Protein AF-A0A090AGV2-F1 (afdb_monomer_lite)

Radius of gyration: 15.01 Å; chains: 1; bounding box: 50×28×32 Å

Structure (mmCIF, N/CA/C/O backbone):
data_AF-A0A090AGV2-F1
#
_entry.id   AF-A0A090AGV2-F1
#
loop_
_atom_site.group_PDB
_atom_site.id
_atom_site.type_symbol
_atom_site.label_atom_id
_atom_site.label_alt_id
_atom_site.label_comp_id
_atom_site.label_asym_id
_atom_site.label_entity_id
_atom_site.label_seq_id
_atom_site.pdbx_PDB_ins_code
_atom_site.Cartn_x
_atom_site.Cartn_y
_atom_site.Cartn_z
_atom_site.occupancy
_atom_site.B_iso_or_equiv
_atom_site.auth_seq_id
_atom_site.auth_comp_id
_atom_site.auth_asym_id
_atom_site.auth_atom_id
_atom_site.pdbx_PDB_model_num
ATOM 1 N N . MET A 1 1 ? -36.507 12.318 4.214 1.00 36.41 1 MET A N 1
ATOM 2 C CA . MET A 1 1 ? -35.142 12.657 4.681 1.00 36.41 1 MET A CA 1
ATOM 3 C C . MET A 1 1 ? -34.190 12.614 3.493 1.00 36.41 1 MET A C 1
ATOM 5 O O . MET A 1 1 ? -34.141 11.592 2.824 1.00 36.41 1 MET A O 1
ATOM 9 N N . ARG A 1 2 ? -33.492 13.716 3.184 1.00 52.47 2 ARG A N 1
ATOM 10 C CA . ARG A 1 2 ? -32.467 13.781 2.126 1.00 52.47 2 ARG A CA 1
ATOM 11 C C . ARG A 1 2 ? -31.104 13.836 2.813 1.00 52.47 2 ARG A C 1
ATOM 13 O O . ARG A 1 2 ? -30.786 14.843 3.437 1.00 52.47 2 ARG A O 1
ATOM 20 N N . TRP A 1 3 ? -30.338 12.753 2.744 1.00 49.12 3 TRP A N 1
ATOM 21 C CA . TRP A 1 3 ? -28.979 12.715 3.280 1.00 49.12 3 TRP A CA 1
ATOM 22 C C . TRP A 1 3 ? -28.076 13.602 2.412 1.00 49.12 3 TRP A C 1
ATOM 24 O O . TRP A 1 3 ? -27.976 13.409 1.202 1.00 49.12 3 TRP A O 1
ATOM 34 N N . SER A 1 4 ? -27.460 14.616 3.018 1.00 52.00 4 SER A N 1
ATOM 35 C CA . SER A 1 4 ? -26.386 15.391 2.395 1.00 52.00 4 SER A CA 1
ATOM 36 C C . SER A 1 4 ? -25.103 14.568 2.508 1.00 52.00 4 SER A C 1
ATOM 38 O O . SER A 1 4 ? -24.576 14.404 3.601 1.00 52.00 4 SER A O 1
ATOM 40 N N . ILE A 1 5 ? -24.600 14.044 1.390 1.00 56.00 5 ILE A N 1
ATOM 41 C CA . ILE A 1 5 ? -23.393 13.190 1.290 1.00 56.00 5 ILE A CA 1
ATOM 42 C C . ILE A 1 5 ? -22.064 13.920 1.583 1.00 56.00 5 ILE A C 1
ATOM 44 O O . ILE A 1 5 ? -20.987 13.414 1.285 1.00 56.00 5 ILE A O 1
ATOM 48 N N 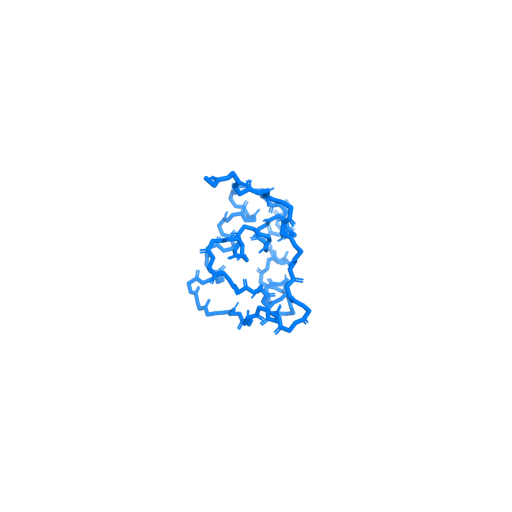. ARG A 1 6 ? -22.094 15.105 2.201 1.00 61.47 6 ARG A N 1
ATOM 49 C CA . ARG A 1 6 ? -20.875 15.790 2.658 1.00 61.47 6 ARG A CA 1
ATOM 50 C C . ARG A 1 6 ? -20.450 15.257 4.028 1.00 61.47 6 ARG A C 1
ATOM 52 O O . ARG A 1 6 ? -20.637 15.926 5.039 1.00 61.47 6 ARG A O 1
ATOM 59 N N . GLY A 1 7 ? -19.899 14.045 4.049 1.00 60.09 7 GLY A N 1
ATOM 60 C CA . GLY A 1 7 ? -19.235 13.469 5.221 1.00 60.09 7 GLY A CA 1
ATOM 61 C C . GLY A 1 7 ? -17.778 13.928 5.309 1.00 60.09 7 GLY A C 1
ATOM 62 O O . GLY A 1 7 ? -17.069 13.928 4.307 1.00 60.09 7 GLY A O 1
ATOM 63 N N . LYS A 1 8 ? -17.326 14.332 6.499 1.00 58.19 8 LYS A N 1
ATOM 64 C CA . LYS A 1 8 ? -15.895 14.449 6.816 1.00 58.19 8 LYS A CA 1
ATOM 65 C C . LYS A 1 8 ? -15.476 13.186 7.557 1.00 58.19 8 LYS A C 1
ATOM 67 O O . LYS A 1 8 ? -16.210 12.744 8.439 1.00 58.19 8 LYS A O 1
ATOM 72 N N . TYR A 1 9 ? -14.312 12.640 7.220 1.00 58.69 9 TYR A N 1
ATOM 73 C CA . TYR A 1 9 ? -13.752 11.513 7.960 1.00 58.69 9 TYR A CA 1
ATOM 74 C C . TYR A 1 9 ? -13.519 11.904 9.431 1.00 58.69 9 TYR A C 1
ATOM 76 O O . TYR A 1 9 ? -12.986 12.991 9.689 1.00 58.69 9 TYR A O 1
ATOM 84 N N . PRO A 1 10 ? -13.919 11.067 10.406 1.00 65.56 10 PRO A N 1
ATOM 85 C CA . PRO A 1 10 ? -13.601 11.298 11.808 1.00 65.56 10 PRO A CA 1
ATOM 86 C C . PRO A 1 10 ? -12.084 11.278 12.006 1.00 65.56 10 PRO A C 1
ATOM 88 O O . PRO A 1 10 ? -11.423 10.333 11.592 1.00 65.56 10 PRO A O 1
ATOM 91 N N . ALA A 1 11 ? -11.533 12.272 12.706 1.00 58.47 11 ALA A N 1
ATOM 92 C CA . ALA A 1 11 ? -10.090 12.359 12.971 1.00 58.47 11 ALA A CA 1
ATOM 93 C C . ALA A 1 11 ? -9.523 11.160 13.761 1.00 58.47 11 ALA A C 1
ATOM 95 O O . ALA A 1 11 ? -8.316 10.969 13.821 1.00 58.47 11 ALA A O 1
ATOM 96 N N . GLN A 1 12 ? -10.401 10.369 14.381 1.00 51.19 12 GLN A N 1
ATOM 97 C CA . GLN A 1 12 ? -10.063 9.205 15.197 1.00 51.19 12 GLN A CA 1
ATOM 98 C C . GLN A 1 12 ? -10.104 7.889 14.405 1.00 51.19 12 GLN A C 1
ATOM 100 O O . GLN A 1 12 ? -9.750 6.846 14.946 1.00 51.19 12 GLN A O 1
ATOM 105 N N . MET A 1 1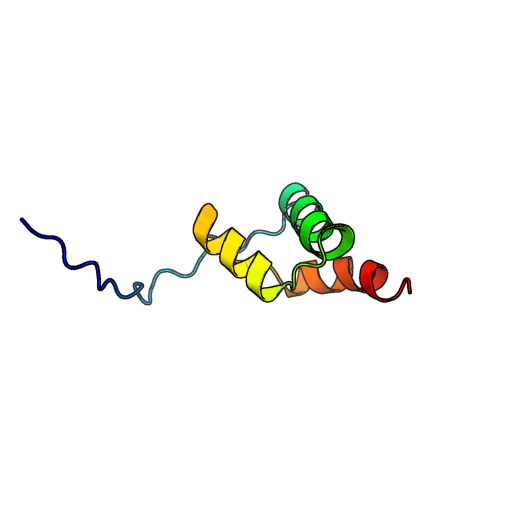3 ? -10.536 7.913 13.138 1.00 51.94 13 MET A N 1
ATOM 106 C CA . MET A 1 13 ? -10.412 6.761 12.246 1.00 51.94 13 MET A CA 1
ATOM 107 C C . MET A 1 13 ? -8.982 6.709 11.716 1.00 51.94 13 MET A C 1
ATOM 109 O O . MET A 1 13 ? -8.695 7.141 10.604 1.00 51.94 13 MET A O 1
ATOM 113 N N . THR A 1 14 ? -8.067 6.189 12.527 1.00 57.59 14 THR A N 1
ATOM 114 C CA . THR A 1 14 ? -6.812 5.658 11.998 1.00 57.59 14 THR A CA 1
ATOM 115 C C . THR A 1 14 ? -7.125 4.289 11.416 1.00 57.59 14 THR A C 1
ATOM 117 O O . 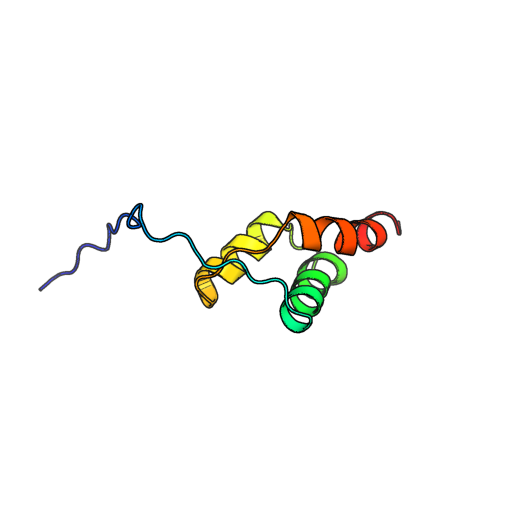THR A 1 14 ? -7.513 3.384 12.158 1.00 57.59 14 THR A O 1
ATOM 120 N N . ALA A 1 15 ? -7.015 4.152 10.096 1.00 60.69 15 ALA A N 1
ATOM 121 C CA . ALA A 1 15 ? -7.153 2.868 9.430 1.00 60.69 15 ALA A CA 1
ATOM 122 C C . ALA A 1 15 ? -6.161 1.871 10.057 1.00 60.69 15 ALA A C 1
ATOM 124 O O . ALA A 1 15 ? -5.013 2.227 10.341 1.00 60.69 15 ALA A O 1
ATOM 125 N N . TYR A 1 16 ? -6.596 0.634 10.312 1.00 69.75 16 TYR A N 1
ATOM 126 C CA . TYR A 1 16 ? -5.660 -0.421 10.710 1.00 69.75 16 TYR A CA 1
ATOM 127 C C . TYR A 1 16 ? -4.599 -0.577 9.610 1.00 69.75 16 TYR A C 1
ATOM 129 O O . TYR A 1 16 ? -4.869 -0.270 8.458 1.00 69.75 16 TYR A O 1
ATOM 137 N N . VAL A 1 17 ? -3.385 -1.016 9.934 1.00 68.38 17 VAL A N 1
ATOM 138 C CA . VAL A 1 17 ? -2.347 -1.263 8.921 1.00 68.38 17 VAL A CA 1
ATOM 139 C C . VAL A 1 17 ? -2.251 -2.767 8.687 1.00 68.38 17 VAL A C 1
ATOM 141 O O . VAL A 1 17 ? -2.108 -3.519 9.652 1.00 68.38 17 VAL A O 1
ATOM 144 N N . GLN A 1 18 ? -2.323 -3.219 7.430 1.00 72.50 18 GLN A N 1
ATOM 145 C CA . GLN A 1 18 ? -2.238 -4.646 7.086 1.00 72.50 18 GLN A CA 1
ATOM 146 C C . GLN A 1 18 ? -1.151 -4.920 6.041 1.00 72.50 18 GLN A C 1
ATOM 148 O O . GLN A 1 18 ? -1.026 -4.217 5.039 1.00 72.50 18 GLN A O 1
ATOM 153 N N . ASP A 1 19 ? -0.384 -5.991 6.250 1.00 77.31 19 ASP A N 1
ATOM 154 C CA . ASP A 1 19 ? 0.736 -6.365 5.380 1.00 77.31 19 ASP A CA 1
ATOM 155 C C . ASP A 1 19 ? 0.892 -7.880 5.179 1.00 77.31 19 ASP A C 1
ATOM 157 O O . ASP A 1 19 ? 1.946 -8.343 4.745 1.00 77.31 19 ASP A O 1
ATOM 161 N N . GLY A 1 20 ? -0.153 -8.666 5.461 1.00 82.62 20 GLY A N 1
ATOM 162 C CA . GLY A 1 20 ? -0.119 -10.126 5.358 1.00 82.62 20 GLY A CA 1
ATOM 163 C C . GLY A 1 20 ? 0.200 -10.661 3.945 1.00 82.62 20 GLY A C 1
ATOM 164 O O . GLY A 1 20 ? 0.090 -9.931 2.955 1.00 82.62 20 GLY A O 1
ATOM 165 N N . PRO A 1 21 ? 0.547 -11.959 3.803 1.00 82.38 21 PRO A N 1
ATOM 166 C CA . PRO A 1 21 ? 0.977 -12.556 2.531 1.00 82.38 21 PRO A CA 1
ATOM 167 C C . PRO A 1 21 ? 0.020 -12.314 1.354 1.00 82.38 21 PRO A C 1
ATOM 169 O O . PRO A 1 21 ? 0.471 -12.021 0.248 1.00 82.38 21 PRO A O 1
ATOM 172 N N . GLY A 1 22 ? -1.295 -12.376 1.598 1.00 85.75 22 GLY A N 1
ATOM 173 C CA . GLY A 1 22 ? -2.312 -12.102 0.579 1.00 85.75 22 GLY A CA 1
ATOM 174 C C . GLY A 1 22 ? -2.313 -10.647 0.100 1.00 85.75 22 GLY A C 1
ATOM 175 O O . GLY A 1 22 ? -2.401 -10.400 -1.101 1.00 85.75 22 GLY A O 1
ATOM 176 N N . VAL A 1 23 ? -2.128 -9.689 1.018 1.00 85.44 23 VAL A N 1
ATOM 177 C CA . VAL A 1 23 ? -2.023 -8.257 0.687 1.00 85.44 23 VAL A CA 1
ATOM 178 C C . VAL A 1 23 ? -0.786 -8.011 -0.171 1.00 85.44 23 VAL A C 1
ATOM 180 O O . VAL A 1 23 ? -0.882 -7.378 -1.219 1.00 85.44 23 VAL A O 1
ATOM 183 N N . ARG A 1 24 ? 0.361 -8.584 0.211 1.00 86.12 24 ARG A N 1
ATOM 184 C CA . ARG A 1 24 ? 1.617 -8.445 -0.545 1.00 86.12 24 ARG A CA 1
ATOM 185 C C . ARG A 1 24 ? 1.506 -9.021 -1.955 1.00 86.12 24 ARG A C 1
ATOM 187 O O . ARG A 1 24 ? 1.902 -8.357 -2.912 1.00 86.12 24 ARG A O 1
ATOM 194 N N . ALA A 1 25 ? 0.928 -10.215 -2.101 1.00 88.62 25 ALA A N 1
ATOM 195 C CA . ALA A 1 25 ? 0.722 -10.842 -3.407 1.00 88.62 25 ALA A CA 1
ATOM 196 C C . ALA A 1 25 ? -0.209 -10.011 -4.304 1.00 88.62 25 ALA A C 1
ATOM 198 O O . ALA A 1 25 ? 0.080 -9.793 -5.483 1.00 88.62 25 ALA A O 1
ATOM 199 N N . TRP A 1 26 ? -1.308 -9.506 -3.741 1.00 90.25 26 TRP A N 1
ATOM 200 C CA . TRP A 1 26 ? -2.272 -8.707 -4.488 1.00 90.25 26 TRP A CA 1
ATOM 201 C C . TRP A 1 26 ? -1.695 -7.358 -4.932 1.00 90.25 26 TRP A C 1
ATOM 203 O O . TRP A 1 26 ? -1.760 -7.029 -6.118 1.00 90.25 26 TRP A O 1
ATOM 213 N N . VAL A 1 27 ? -1.053 -6.622 -4.020 1.00 88.12 27 VAL A N 1
ATOM 214 C CA . VAL A 1 27 ? -0.395 -5.341 -4.325 1.00 88.12 27 VAL A CA 1
ATOM 215 C C . VAL A 1 27 ? 0.697 -5.524 -5.381 1.00 88.12 27 VAL A C 1
ATOM 217 O O . VAL A 1 27 ? 0.759 -4.747 -6.333 1.00 88.12 27 VAL A O 1
ATOM 220 N N . THR A 1 28 ? 1.488 -6.597 -5.284 1.00 88.50 28 THR A N 1
ATOM 221 C CA . THR A 1 28 ? 2.506 -6.941 -6.292 1.00 88.50 28 THR A CA 1
ATOM 222 C C . THR A 1 28 ? 1.884 -7.169 -7.666 1.00 88.50 28 THR A C 1
ATOM 224 O O . THR A 1 28 ? 2.370 -6.623 -8.655 1.00 88.50 28 THR A O 1
ATOM 227 N N . LYS A 1 29 ? 0.773 -7.910 -7.757 1.00 90.12 29 LYS A N 1
ATOM 228 C CA . LYS A 1 29 ? 0.073 -8.129 -9.032 1.00 90.12 29 LYS A CA 1
ATOM 229 C C . LYS A 1 29 ? -0.415 -6.811 -9.643 1.00 90.12 29 LYS A C 1
ATOM 231 O O . LYS A 1 29 ? -0.190 -6.568 -10.827 1.00 90.12 29 LYS A O 1
ATOM 236 N N . LEU A 1 30 ? -1.058 -5.951 -8.853 1.00 90.88 30 LEU A N 1
ATOM 237 C CA . LEU A 1 30 ? -1.567 -4.658 -9.327 1.00 90.88 30 LEU A CA 1
ATOM 238 C C . LEU A 1 30 ? -0.439 -3.725 -9.791 1.00 90.88 30 LEU A C 1
ATOM 240 O O . LEU A 1 30 ? -0.540 -3.101 -10.847 1.00 90.88 30 LEU A O 1
ATOM 244 N N . SER A 1 31 ? 0.652 -3.672 -9.035 1.00 89.50 31 SER A N 1
ATOM 245 C CA . SER A 1 31 ? 1.800 -2.817 -9.331 1.00 89.50 31 SER A CA 1
ATOM 246 C C . SER A 1 31 ? 2.618 -3.325 -10.525 1.00 89.50 31 SER A C 1
ATOM 248 O O . SER A 1 31 ? 2.861 -2.576 -11.471 1.00 89.50 31 SER A O 1
ATOM 250 N N . VAL A 1 32 ? 2.996 -4.605 -10.542 1.00 87.69 32 VAL A N 1
ATOM 251 C CA . VAL A 1 32 ? 3.919 -5.155 -11.548 1.00 87.69 32 VAL A CA 1
ATOM 252 C C . VAL A 1 32 ? 3.196 -5.549 -12.833 1.00 87.69 32 VAL A C 1
ATOM 254 O O . VAL A 1 32 ? 3.642 -5.167 -13.920 1.00 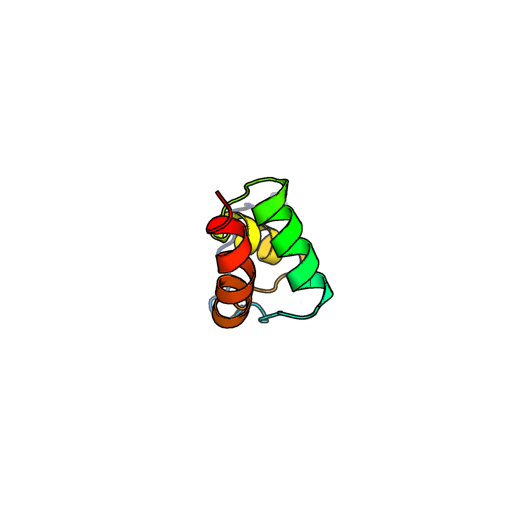87.69 32 VAL A O 1
ATOM 257 N N . ALA A 1 33 ? 2.090 -6.294 -12.729 1.00 88.38 33 ALA A N 1
ATOM 258 C CA . ALA A 1 33 ? 1.382 -6.825 -13.896 1.00 88.38 33 ALA A CA 1
ATOM 259 C C . ALA A 1 33 ? 0.434 -5.792 -14.517 1.00 88.38 33 ALA A C 1
ATOM 261 O O . ALA A 1 33 ? 0.324 -5.720 -15.737 1.00 88.38 33 ALA A O 1
ATOM 262 N N . HIS A 1 34 ? -0.217 -4.971 -13.687 1.00 89.12 34 HIS A N 1
ATOM 263 C CA . HIS A 1 34 ? -1.183 -3.967 -14.149 1.00 89.12 34 HIS A CA 1
ATOM 264 C C . HIS A 1 34 ? -0.641 -2.531 -14.144 1.00 89.12 34 HIS A C 1
ATOM 266 O O . HIS A 1 34 ? -1.369 -1.612 -14.512 1.00 89.12 34 HIS A O 1
ATOM 272 N N . LYS A 1 35 ? 0.632 -2.332 -13.770 1.00 87.50 35 LYS A N 1
ATOM 273 C CA . LYS A 1 35 ? 1.327 -1.030 -13.788 1.00 87.50 35 LYS A CA 1
ATOM 274 C C . LYS A 1 35 ? 0.608 0.066 -12.991 1.00 87.50 35 LYS A C 1
ATOM 276 O O . LYS A 1 35 ? 0.765 1.250 -13.286 1.00 87.50 35 LYS A O 1
ATOM 281 N N . LEU A 1 36 ? -0.158 -0.311 -11.966 1.00 88.38 36 LEU A N 1
ATOM 282 C CA . LEU A 1 36 ? -0.833 0.652 -11.104 1.00 88.38 36 LEU A CA 1
ATOM 283 C C . LEU A 1 36 ? 0.165 1.264 -10.105 1.00 88.38 36 LEU A C 1
ATOM 285 O O . LEU A 1 36 ? 0.935 0.529 -9.483 1.00 88.38 36 LEU A O 1
ATOM 289 N N . PRO A 1 37 ? 0.172 2.596 -9.911 1.00 88.31 37 PRO A N 1
ATOM 290 C CA . PRO A 1 37 ? 1.041 3.212 -8.915 1.00 88.31 37 PRO A CA 1
ATOM 291 C C . PRO A 1 37 ? 0.615 2.834 -7.486 1.00 88.31 37 PRO A C 1
ATOM 293 O O . PRO A 1 37 ? -0.571 2.665 -7.201 1.00 88.31 37 PRO A O 1
ATOM 296 N N . LEU A 1 38 ? 1.580 2.754 -6.563 1.00 86.44 38 LEU A N 1
ATOM 297 C CA . LEU A 1 38 ? 1.343 2.274 -5.194 1.00 86.44 38 LEU A CA 1
ATOM 298 C C . LEU A 1 38 ? 0.343 3.134 -4.405 1.00 86.44 38 LEU A C 1
ATOM 300 O O . LEU A 1 38 ? -0.465 2.604 -3.650 1.00 86.44 38 LEU A O 1
ATOM 304 N N . LYS A 1 39 ? 0.361 4.458 -4.598 1.00 87.81 39 LYS A N 1
ATOM 305 C CA . LYS A 1 39 ? -0.560 5.379 -3.913 1.00 87.81 39 LYS A CA 1
ATOM 306 C C . LYS A 1 39 ? -2.041 5.094 -4.257 1.00 87.81 39 LYS A C 1
ATOM 308 O O . LYS A 1 39 ? -2.805 4.888 -3.319 1.00 87.81 39 LYS A O 1
ATOM 313 N N . PRO A 1 40 ? -2.442 5.012 -5.543 1.00 89.19 40 PRO A N 1
ATOM 314 C CA . PRO A 1 40 ? -3.759 4.523 -5.954 1.00 89.19 40 PRO A CA 1
ATOM 315 C C . PRO A 1 40 ? -4.123 3.135 -5.419 1.00 89.19 40 PRO A C 1
ATOM 317 O O . PRO A 1 40 ? -5.265 2.925 -5.028 1.00 89.19 40 PRO A O 1
ATOM 320 N N . ILE A 1 41 ? -3.172 2.190 -5.380 1.00 90.12 41 ILE A N 1
ATOM 321 C CA . ILE A 1 41 ? -3.427 0.856 -4.812 1.00 90.12 41 ILE A CA 1
ATOM 322 C C . ILE A 1 41 ? -3.753 0.965 -3.317 1.00 90.12 41 ILE A C 1
ATOM 324 O O . ILE A 1 41 ? -4.713 0.352 -2.868 1.00 90.12 41 ILE A O 1
ATOM 328 N N . GLY A 1 42 ? -2.993 1.761 -2.559 1.00 88.44 42 GLY A N 1
ATOM 329 C CA . GLY A 1 42 ? -3.255 2.006 -1.139 1.00 88.44 42 GLY A CA 1
ATOM 330 C C . GLY A 1 42 ? -4.636 2.608 -0.889 1.00 88.44 42 GLY A C 1
ATOM 331 O O . GLY A 1 42 ? -5.369 2.094 -0.055 1.00 88.44 42 GLY A O 1
ATOM 332 N N . GLN A 1 43 ? -5.030 3.611 -1.680 1.00 89.56 43 GLN A N 1
ATOM 333 C CA . GLN A 1 43 ? -6.375 4.196 -1.597 1.00 89.56 43 GLN A CA 1
ATOM 334 C C . GLN A 1 43 ? -7.469 3.167 -1.900 1.00 89.56 43 GLN A C 1
ATOM 336 O O . GLN A 1 43 ? -8.434 3.075 -1.158 1.00 89.56 43 GLN A O 1
ATOM 341 N N . LEU A 1 44 ? -7.290 2.326 -2.925 1.00 89.31 44 LEU A N 1
ATOM 342 C CA . LEU A 1 44 ? -8.245 1.258 -3.233 1.00 89.31 44 LEU A CA 1
ATOM 343 C C . LEU A 1 44 ? -8.386 0.252 -2.078 1.00 89.31 44 LEU A C 1
ATOM 345 O O . LEU A 1 44 ? -9.479 -0.243 -1.817 1.00 89.31 44 LEU A O 1
ATOM 349 N N . VAL A 1 45 ? -7.284 -0.085 -1.405 1.00 86.62 45 VAL A N 1
ATOM 350 C CA . VAL A 1 45 ? -7.294 -1.001 -0.256 1.00 86.62 45 VAL A CA 1
ATOM 351 C C . VAL A 1 45 ? -8.031 -0.375 0.929 1.00 86.62 45 VAL A C 1
ATOM 353 O O . VAL A 1 45 ? -8.874 -1.036 1.536 1.00 86.62 45 VAL A O 1
ATOM 356 N N . GLU A 1 46 ? -7.749 0.893 1.218 1.00 86.88 46 GLU A N 1
ATOM 357 C CA . GLU A 1 46 ? -8.418 1.659 2.268 1.00 86.88 46 GLU A CA 1
ATOM 358 C C . GLU A 1 46 ? -9.925 1.775 1.992 1.00 86.88 46 GLU A C 1
ATOM 360 O O . GLU A 1 46 ? -10.733 1.484 2.874 1.00 86.88 46 GLU A O 1
ATOM 365 N N . ASP A 1 47 ? -10.307 2.084 0.751 1.00 88.31 47 ASP A N 1
ATOM 366 C CA . ASP A 1 47 ? -11.704 2.224 0.326 1.00 88.31 47 ASP A CA 1
ATOM 367 C C . ASP A 1 47 ? -12.487 0.901 0.412 1.00 88.31 47 ASP A C 1
ATOM 369 O O . ASP A 1 47 ? -13.669 0.897 0.762 1.00 88.31 47 ASP A O 1
ATOM 373 N N . LEU A 1 48 ? -11.855 -0.233 0.080 1.00 87.06 48 LEU A N 1
ATOM 374 C CA . LEU A 1 48 ? -12.517 -1.544 0.052 1.00 87.06 48 LEU A CA 1
ATOM 375 C C . LEU A 1 48 ? -12.543 -2.246 1.411 1.00 87.06 48 LEU A C 1
ATOM 377 O O . LEU A 1 48 ? -13.494 -2.973 1.703 1.00 87.06 48 LEU A O 1
ATOM 381 N N . TYR A 1 49 ? -11.494 -2.078 2.215 1.00 83.88 49 TYR A N 1
ATOM 382 C CA . TYR A 1 49 ? -11.276 -2.895 3.409 1.00 83.88 49 TYR A CA 1
ATOM 383 C C . TYR A 1 49 ? -11.070 -2.086 4.695 1.00 83.88 49 TYR A C 1
ATOM 385 O O . TYR A 1 49 ? -11.029 -2.675 5.774 1.00 83.88 49 TYR A O 1
ATOM 393 N N . GLY A 1 50 ? -10.960 -0.757 4.612 1.00 83.31 50 GLY A N 1
ATOM 394 C CA . GLY A 1 50 ? -10.834 0.125 5.776 1.00 83.31 50 GLY A CA 1
ATOM 395 C C . GLY A 1 50 ? -9.468 0.088 6.468 1.00 83.31 50 GLY A C 1
ATOM 396 O O . GLY A 1 50 ? -9.365 0.501 7.625 1.00 83.31 50 GLY A O 1
ATOM 397 N N . TYR A 1 51 ? -8.432 -0.423 5.794 1.00 82.69 51 TYR A N 1
ATOM 398 C CA . TYR A 1 51 ? -7.066 -0.497 6.316 1.00 82.69 51 TYR A CA 1
ATOM 399 C C . TYR A 1 51 ? -6.049 0.117 5.338 1.00 82.69 51 TYR A C 1
ATOM 401 O O . TYR A 1 51 ? -6.193 -0.016 4.123 1.00 82.69 51 TYR A O 1
ATOM 409 N N . ASP A 1 52 ? -5.010 0.766 5.868 1.00 84.19 52 ASP A N 1
ATOM 410 C CA . ASP A 1 52 ? -3.883 1.287 5.086 1.00 84.19 52 ASP A CA 1
ATOM 411 C C . ASP A 1 52 ? -2.845 0.179 4.831 1.00 84.19 52 ASP A C 1
ATOM 413 O O . ASP A 1 52 ? -2.749 -0.836 5.536 1.00 84.19 52 ASP A O 1
ATOM 417 N N . LEU A 1 53 ? -2.043 0.374 3.793 1.00 83.75 53 LEU A N 1
ATOM 418 C CA . LEU A 1 53 ? -0.926 -0.489 3.453 1.00 83.75 53 LEU A CA 1
ATOM 419 C C . LEU A 1 53 ? 0.315 -0.112 4.260 1.00 83.75 53 LEU A C 1
ATOM 421 O O . LEU A 1 53 ? 0.731 1.047 4.281 1.00 83.75 53 LEU A O 1
ATOM 425 N N . ASN A 1 54 ? 1.001 -1.112 4.819 1.00 82.88 54 ASN A N 1
ATOM 426 C CA . ASN A 1 54 ? 2.325 -0.883 5.393 1.00 82.88 54 ASN A CA 1
ATOM 427 C C . ASN A 1 54 ? 3.356 -0.630 4.282 1.00 82.88 54 ASN A C 1
ATOM 429 O O . ASN A 1 54 ? 3.987 -1.557 3.764 1.00 82.88 54 ASN A O 1
ATOM 433 N N . ARG A 1 55 ? 3.525 0.634 3.890 1.00 80.56 55 ARG A N 1
ATOM 434 C CA . ARG A 1 55 ? 4.427 1.015 2.793 1.00 80.56 55 ARG A CA 1
ATOM 435 C C . ARG A 1 55 ? 5.880 0.651 3.068 1.00 80.56 55 ARG A C 1
ATOM 437 O O . ARG A 1 55 ? 6.553 0.197 2.151 1.00 80.56 55 ARG A O 1
ATOM 444 N N . ALA A 1 56 ? 6.320 0.746 4.324 1.00 80.62 56 ALA A N 1
ATOM 445 C CA . ALA A 1 56 ? 7.677 0.376 4.721 1.00 80.62 56 ALA A CA 1
ATOM 446 C C . ALA A 1 56 ? 7.990 -1.102 4.425 1.00 80.62 56 ALA A C 1
ATOM 448 O O . ALA A 1 56 ? 9.125 -1.437 4.097 1.00 80.62 56 ALA A O 1
ATOM 449 N N . THR A 1 57 ? 6.982 -1.978 4.489 1.00 78.75 57 THR A N 1
ATOM 450 C CA . THR A 1 57 ? 7.129 -3.403 4.155 1.00 78.75 57 THR A CA 1
ATOM 451 C C . THR A 1 57 ? 6.893 -3.688 2.671 1.00 78.75 57 THR A C 1
ATOM 453 O O . THR A 1 57 ? 7.474 -4.621 2.122 1.00 78.75 57 THR A O 1
ATOM 456 N N . ILE A 1 58 ? 6.024 -2.918 2.011 1.00 82.25 58 ILE A N 1
ATOM 457 C CA . ILE A 1 58 ? 5.605 -3.172 0.625 1.00 82.25 58 ILE A CA 1
ATOM 458 C C . ILE A 1 58 ? 6.578 -2.599 -0.405 1.00 82.25 58 ILE A C 1
ATOM 460 O O . ILE A 1 58 ? 6.855 -3.263 -1.402 1.00 82.25 58 ILE A O 1
ATOM 464 N N . GLU A 1 59 ? 7.114 -1.400 -0.190 1.00 84.19 59 GL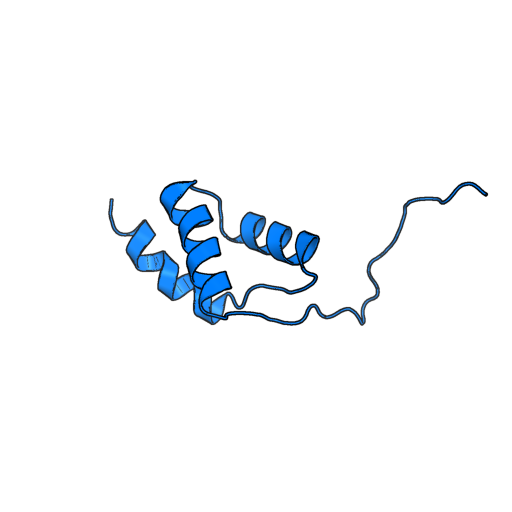U A N 1
ATOM 465 C CA . GLU A 1 59 ? 8.027 -0.761 -1.144 1.00 84.19 59 GLU A CA 1
ATOM 466 C C . GLU A 1 59 ? 9.265 -1.626 -1.458 1.00 84.19 59 GLU A C 1
ATOM 468 O O . GLU A 1 59 ? 9.533 -1.837 -2.646 1.00 84.19 59 GLU A O 1
ATOM 473 N N . PRO A 1 60 ? 9.955 -2.243 -0.472 1.00 82.81 60 PRO A N 1
ATOM 474 C CA . PRO A 1 60 ? 11.096 -3.123 -0.741 1.00 82.81 60 PRO A CA 1
ATOM 475 C C . PRO A 1 60 ? 10.753 -4.360 -1.579 1.00 82.81 60 PRO A C 1
ATOM 477 O O . PRO A 1 60 ? 11.601 -4.865 -2.307 1.00 82.81 60 PRO A O 1
ATOM 480 N N . ILE A 1 61 ? 9.516 -4.857 -1.495 1.00 81.75 61 ILE A N 1
ATOM 481 C CA . ILE A 1 61 ? 9.055 -6.028 -2.259 1.00 81.75 61 ILE A CA 1
ATOM 482 C C . ILE A 1 61 ? 8.833 -5.664 -3.726 1.00 81.75 61 ILE A C 1
ATOM 484 O O . ILE A 1 61 ? 9.031 -6.492 -4.614 1.00 81.75 61 ILE A O 1
ATOM 488 N N . LEU A 1 62 ? 8.416 -4.425 -3.982 1.00 81.12 62 LEU A N 1
ATOM 489 C CA . LEU A 1 62 ? 8.132 -3.946 -5.328 1.00 81.12 62 LEU A CA 1
ATOM 490 C C . LEU A 1 62 ? 9.394 -3.482 -6.063 1.00 81.12 62 LEU A C 1
ATOM 492 O O . LEU A 1 62 ? 9.438 -3.608 -7.284 1.00 81.12 62 LEU A O 1
ATOM 496 N N . LEU A 1 63 ? 10.413 -2.994 -5.345 1.00 75.06 63 LEU A N 1
ATOM 497 C CA . LEU A 1 63 ? 11.682 -2.494 -5.901 1.00 75.06 63 LEU A CA 1
ATOM 498 C C . LEU A 1 63 ? 12.296 -3.429 -6.968 1.00 75.06 63 LEU A C 1
ATOM 500 O O . LEU A 1 63 ? 12.476 -2.977 -8.102 1.00 75.06 63 LEU A O 1
ATOM 504 N N . PRO A 1 64 ? 12.504 -4.735 -6.702 1.00 69.44 64 PRO A N 1
ATOM 505 C CA . PRO A 1 64 ? 13.049 -5.657 -7.702 1.00 69.44 64 PRO A CA 1
ATOM 506 C C . PRO A 1 64 ? 12.173 -5.791 -8.957 1.00 69.44 64 PRO A C 1
ATOM 508 O O . PRO A 1 64 ? 12.680 -5.976 -10.058 1.00 69.44 64 PRO A O 1
ATOM 511 N N . GLY A 1 65 ? 10.849 -5.669 -8.817 1.00 62.44 65 GLY A N 1
ATOM 512 C CA . GLY A 1 65 ? 9.904 -5.735 -9.936 1.00 62.44 65 GLY A CA 1
ATOM 513 C C . GLY A 1 65 ? 9.903 -4.493 -10.836 1.00 62.44 65 GLY A C 1
ATOM 514 O O . GLY A 1 65 ? 9.384 -4.559 -11.951 1.00 62.44 65 GLY A O 1
ATOM 515 N N . TYR A 1 66 ? 10.469 -3.375 -10.370 1.00 60.28 66 TYR A N 1
ATOM 516 C CA . TYR A 1 66 ? 10.641 -2.140 -11.142 1.00 60.28 66 TYR A CA 1
ATOM 517 C C . TYR A 1 66 ? 12.056 -1.978 -11.719 1.00 60.28 66 TYR A C 1
ATOM 519 O O . TYR A 1 66 ? 12.205 -1.291 -12.732 1.00 60.28 66 TYR A O 1
ATOM 527 N N . GLU A 1 67 ? 13.070 -2.600 -11.108 1.00 57.81 67 GLU A N 1
ATOM 528 C CA . GLU A 1 67 ? 14.459 -2.599 -11.601 1.00 57.81 67 GLU A CA 1
ATOM 529 C C . GLU A 1 67 ? 14.706 -3.593 -12.744 1.00 57.81 67 GLU A C 1
ATOM 531 O O . GLU A 1 67 ? 15.640 -3.413 -13.523 1.00 57.81 67 GLU A O 1
ATOM 536 N N . LEU A 1 68 ? 13.843 -4.600 -12.902 1.00 46.97 68 LEU A N 1
ATOM 537 C CA . LEU A 1 68 ? 13.817 -5.464 -14.083 1.00 46.97 68 LEU A CA 1
ATOM 538 C C . LEU A 1 68 ? 13.197 -4.703 -15.270 1.00 46.97 68 LEU A C 1
ATOM 540 O O . LEU A 1 68 ? 12.014 -4.863 -15.583 1.00 46.97 68 LEU A O 1
ATOM 544 N N . LYS A 1 69 ? 13.990 -3.833 -15.897 1.00 42.66 69 LYS A N 1
ATOM 545 C CA . LYS A 1 69 ? 13.741 -3.319 -17.249 1.00 42.66 69 LYS A CA 1
ATOM 546 C C . LYS A 1 69 ? 14.593 -4.057 -18.266 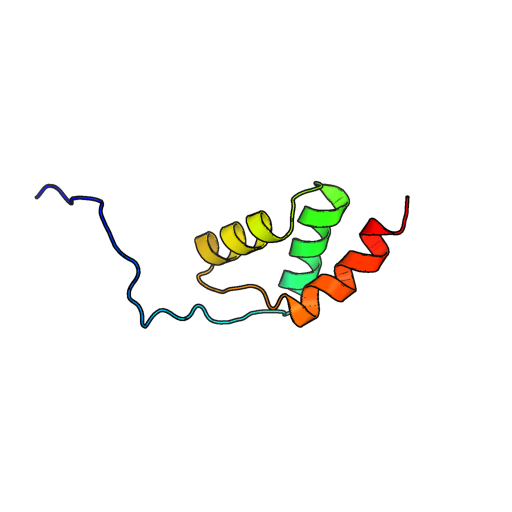1.00 42.66 69 LYS A C 1
ATOM 548 O O . LYS A 1 69 ? 15.798 -4.234 -17.993 1.00 42.66 69 LYS A O 1
#

pLDDT: mean 75.84, std 14.61, range [36.41, 90.88]

Organism: NCBI:txid40754

Sequence (69 aa):
MRWSIRGKYPAQMTAYVQDGPGVRAWVTKLSVAHKLPLKPIGQLVEDLYGYDLNRATIEPILLPGYELK

Foldseek 3Di:
DDDDPPDDDDPPLPFAEDDDPVLLVVLLCCCQVVVDDNVVVQVVCCVPPVHGYPCVVNVVSCVVSVVPD

Secondary structure (DSSP, 8-state):
------PPPPTT--PEEE--HHHHHHHHIIIIIS---HHHHHHHHHHHHSEEE-HHHHHHHHHHHHH--